Protein AF-A0AAT9GQB3-F1 (afdb_monomer_lite)

Structure (mmCIF, N/CA/C/O backbone):
data_AF-A0AAT9GQB3-F1
#
_entry.id   AF-A0AAT9GQB3-F1
#
loop_
_atom_site.group_PDB
_atom_site.id
_atom_site.type_symbol
_atom_site.label_atom_id
_atom_site.label_alt_id
_atom_site.label_comp_id
_atom_site.label_asym_id
_atom_site.label_entity_id
_atom_site.label_seq_id
_atom_site.pdbx_PDB_ins_code
_atom_site.Cartn_x
_atom_site.Cartn_y
_atom_site.Cartn_z
_atom_site.occupancy
_atom_site.B_iso_or_equiv
_atom_site.auth_seq_id
_atom_site.auth_comp_id
_atom_site.auth_asym_id
_atom_site.auth_atom_id
_atom_site.pdbx_PDB_model_num
ATOM 1 N N . MET A 1 1 ? 6.314 -3.177 -17.659 1.00 50.62 1 MET A N 1
ATOM 2 C CA . MET A 1 1 ? 7.569 -2.416 -17.853 1.00 50.62 1 MET A CA 1
ATOM 3 C C . MET A 1 1 ? 8.284 -2.391 -16.514 1.00 50.62 1 MET A C 1
ATOM 5 O O . MET A 1 1 ? 7.620 -2.143 -15.519 1.00 50.62 1 MET A O 1
ATOM 9 N N . VAL A 1 2 ? 9.569 -2.730 -16.458 1.00 66.19 2 VAL A N 1
ATOM 10 C CA . VAL A 1 2 ? 10.352 -2.623 -15.218 1.00 66.19 2 VAL A CA 1
ATOM 11 C C . VAL A 1 2 ? 10.816 -1.183 -15.113 1.00 66.19 2 VAL A C 1
ATOM 13 O O . VAL A 1 2 ? 11.550 -0.737 -15.993 1.00 66.19 2 VAL A O 1
ATOM 16 N N . TRP A 1 3 ? 10.376 -0.436 -14.106 1.00 74.44 3 TRP A N 1
ATOM 17 C CA . TRP A 1 3 ? 10.990 0.862 -13.854 1.00 74.44 3 TRP A CA 1
ATOM 18 C C . TRP A 1 3 ? 12.355 0.611 -13.218 1.00 74.44 3 TRP A C 1
ATOM 20 O O . TRP A 1 3 ? 12.424 0.239 -12.053 1.00 74.44 3 TRP A O 1
ATOM 30 N N . ASP A 1 4 ? 13.422 0.747 -14.005 1.00 85.25 4 ASP A N 1
ATOM 31 C CA . ASP A 1 4 ? 14.800 0.643 -13.534 1.00 85.25 4 ASP A CA 1
ATOM 32 C C . ASP A 1 4 ? 15.643 1.776 -14.141 1.00 85.25 4 ASP A C 1
ATOM 34 O O . ASP A 1 4 ? 16.021 1.726 -15.323 1.00 85.25 4 ASP A O 1
ATOM 38 N N . PRO A 1 5 ? 15.934 2.832 -13.362 1.00 85.25 5 PRO A N 1
ATOM 39 C CA . PRO A 1 5 ? 16.729 3.954 -13.834 1.00 85.25 5 PRO A CA 1
ATOM 40 C C . PRO A 1 5 ? 18.151 3.560 -14.234 1.00 85.25 5 PRO A C 1
ATOM 42 O O . PRO A 1 5 ? 18.720 4.241 -15.087 1.00 85.25 5 PRO A O 1
ATOM 45 N N . SER A 1 6 ? 18.697 2.470 -13.679 1.00 86.25 6 SER A N 1
ATOM 46 C CA . SER A 1 6 ? 20.050 1.988 -13.988 1.00 86.25 6 SER A CA 1
ATOM 47 C C . SER A 1 6 ? 20.176 1.465 -15.421 1.00 86.25 6 SER A C 1
ATOM 49 O O . SER A 1 6 ? 21.194 1.675 -16.078 1.00 86.25 6 SER A O 1
ATOM 51 N N . GLN A 1 7 ? 19.099 0.873 -15.941 1.00 86.56 7 GLN A N 1
ATOM 52 C CA . GLN A 1 7 ? 19.017 0.298 -17.288 1.00 86.56 7 GLN A CA 1
ATOM 53 C C . GLN A 1 7 ? 18.447 1.279 -18.322 1.00 86.56 7 GLN A C 1
ATOM 55 O O . GLN A 1 7 ? 18.469 1.015 -19.524 1.00 86.56 7 GLN A O 1
ATOM 60 N N . THR A 1 8 ? 17.913 2.419 -17.880 1.00 88.19 8 THR A N 1
ATOM 61 C CA . THR A 1 8 ? 17.245 3.378 -18.765 1.00 88.19 8 THR A CA 1
ATOM 62 C C . THR A 1 8 ? 18.271 4.338 -19.389 1.00 88.19 8 THR A C 1
ATOM 64 O O . THR A 1 8 ? 18.929 5.090 -18.660 1.00 88.19 8 THR A O 1
ATOM 67 N N . PRO A 1 9 ? 18.405 4.390 -20.733 1.00 87.19 9 PRO A N 1
ATOM 68 C CA . PRO A 1 9 ? 19.452 5.176 -21.391 1.00 87.19 9 PRO A CA 1
ATOM 69 C C . PRO A 1 9 ? 19.434 6.662 -21.019 1.00 87.19 9 PRO A C 1
ATOM 71 O O . PRO A 1 9 ? 20.488 7.243 -20.761 1.00 87.19 9 PRO A O 1
ATOM 74 N N . ASN A 1 10 ? 18.238 7.241 -20.895 1.00 91.50 10 ASN A N 1
ATOM 75 C CA . ASN A 1 10 ? 18.032 8.671 -20.652 1.00 91.50 10 ASN A CA 1
ATOM 76 C C . ASN A 1 10 ? 18.010 9.061 -19.163 1.00 91.50 10 ASN A C 1
ATOM 78 O O . ASN A 1 10 ? 17.731 10.216 -18.844 1.00 91.50 10 ASN A O 1
ATOM 82 N N . SER A 1 11 ? 18.282 8.130 -18.243 1.00 90.56 11 SER A N 1
ATOM 83 C CA . SER A 1 11 ? 18.303 8.453 -16.815 1.00 90.56 11 SER A CA 1
ATOM 84 C C . SER A 1 11 ? 19.502 9.332 -16.441 1.00 90.56 11 SER A C 1
ATOM 86 O O . SER A 1 11 ? 20.605 9.112 -16.959 1.00 90.56 11 SER A O 1
ATOM 88 N N . PRO A 1 12 ? 19.325 10.281 -15.501 1.00 93.75 12 PRO A N 1
ATOM 89 C CA . PRO A 1 12 ? 20.420 11.036 -14.903 1.00 93.75 12 PRO A CA 1
ATOM 90 C C . PRO A 1 12 ? 21.518 10.129 -14.336 1.00 93.75 12 PRO A C 1
ATOM 92 O O . PRO A 1 12 ? 21.232 9.052 -13.812 1.00 93.75 12 PRO A O 1
ATOM 95 N N . VAL A 1 13 ? 22.768 10.598 -14.379 1.00 92.56 13 VAL A N 1
ATOM 96 C CA . VAL A 1 13 ? 23.942 9.838 -13.903 1.00 92.56 13 VAL A CA 1
ATOM 97 C C . VAL A 1 13 ? 23.774 9.398 -12.447 1.00 92.56 13 VAL A C 1
ATOM 99 O O . VAL A 1 13 ? 23.922 8.219 -12.150 1.00 92.56 13 VAL A O 1
ATOM 102 N N . TRP A 1 14 ? 23.335 10.304 -11.571 1.00 92.62 14 TRP A N 1
ATOM 103 C CA . TRP A 1 14 ? 23.121 9.998 -10.155 1.00 92.62 14 TRP A CA 1
ATOM 104 C C . TRP A 1 14 ? 22.091 8.879 -9.925 1.00 92.62 14 TRP A C 1
ATOM 106 O O . TRP A 1 14 ? 22.218 8.105 -8.983 1.00 92.62 14 TRP A O 1
ATOM 116 N N . MET A 1 15 ? 21.072 8.757 -10.787 1.00 90.31 15 MET A N 1
ATOM 117 C CA . MET A 1 15 ? 20.095 7.671 -10.674 1.00 90.31 15 MET A CA 1
ATOM 118 C C . MET A 1 15 ? 20.725 6.334 -11.06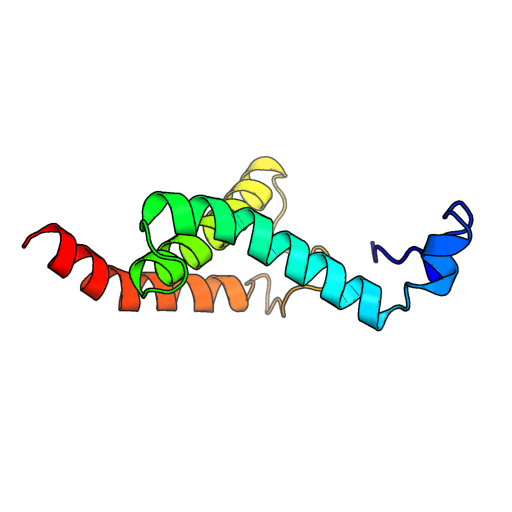1 1.00 90.31 15 MET A C 1
ATOM 120 O O . MET A 1 15 ? 20.461 5.327 -10.416 1.00 90.31 15 MET A O 1
ATOM 124 N N . LYS A 1 16 ? 21.583 6.314 -12.083 1.00 89.44 16 LYS A N 1
ATOM 125 C CA . LYS A 1 16 ? 22.278 5.091 -12.511 1.00 89.44 16 LYS A CA 1
ATOM 126 C C . LYS A 1 16 ? 23.292 4.592 -11.480 1.00 89.44 16 LYS A C 1
ATOM 128 O O . LYS A 1 16 ? 23.565 3.402 -11.445 1.00 89.44 16 LYS A O 1
ATOM 133 N N . GLU A 1 17 ? 23.833 5.488 -10.657 1.00 91.12 17 GLU A N 1
ATOM 134 C CA . GLU A 1 17 ? 24.774 5.147 -9.583 1.00 91.12 17 GLU A CA 1
ATOM 135 C C . GLU A 1 17 ? 24.080 4.608 -8.323 1.00 91.12 17 GLU A C 1
ATOM 137 O O . GLU A 1 17 ? 24.633 3.755 -7.635 1.00 91.12 17 GLU A O 1
ATOM 142 N N . ILE A 1 18 ? 22.878 5.105 -8.010 1.00 89.00 18 ILE A N 1
ATOM 143 C CA . ILE A 1 18 ? 22.135 4.732 -6.795 1.00 89.00 18 ILE A CA 1
ATOM 144 C C . ILE A 1 18 ? 21.246 3.506 -7.019 1.00 89.00 18 ILE A C 1
ATOM 146 O O . ILE A 1 18 ? 21.090 2.679 -6.119 1.00 89.00 18 ILE A O 1
ATOM 150 N N . PHE A 1 19 ? 20.615 3.405 -8.189 1.00 89.19 19 PHE A N 1
ATOM 151 C CA . PHE A 1 19 ? 19.657 2.346 -8.466 1.00 89.19 19 PHE A CA 1
ATOM 152 C C . PHE A 1 19 ? 20.348 1.098 -9.021 1.00 89.19 19 PHE A C 1
ATOM 154 O O . PHE A 1 19 ? 21.224 1.165 -9.876 1.00 89.19 19 PHE A O 1
ATOM 161 N N . THR A 1 20 ? 19.884 -0.053 -8.551 1.00 87.50 20 THR A N 1
ATOM 162 C CA . 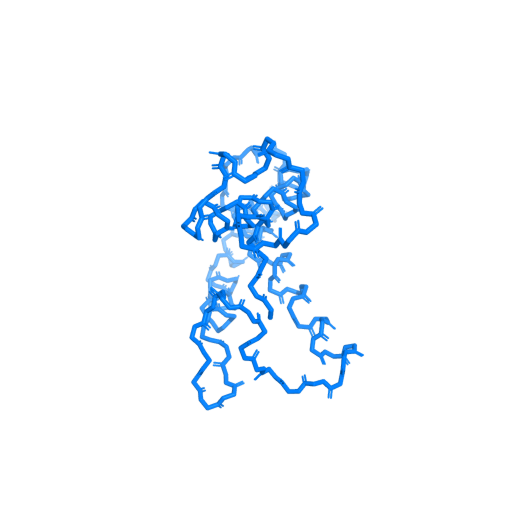THR A 1 20 ? 20.098 -1.380 -9.135 1.00 87.50 20 THR A CA 1
ATOM 163 C C . THR A 1 20 ? 18.722 -1.990 -9.422 1.00 87.50 20 THR A C 1
ATOM 165 O O . THR A 1 20 ? 17.729 -1.475 -8.897 1.00 87.50 20 THR A O 1
ATOM 168 N N . PRO A 1 21 ? 18.611 -3.094 -10.180 1.00 83.31 21 PRO A N 1
ATOM 169 C CA . PRO A 1 21 ? 17.329 -3.773 -10.377 1.00 83.31 21 PRO A CA 1
ATOM 170 C C . PRO A 1 21 ? 16.595 -4.087 -9.061 1.00 83.31 21 PRO A C 1
ATOM 172 O O . PRO A 1 21 ? 15.379 -3.917 -8.956 1.00 83.31 21 PRO A O 1
ATOM 175 N N . GLU A 1 22 ? 17.332 -4.483 -8.022 1.00 83.88 22 GLU A N 1
ATOM 176 C CA . GLU A 1 22 ? 16.795 -4.757 -6.689 1.00 83.88 22 GLU A CA 1
ATOM 177 C C . GLU A 1 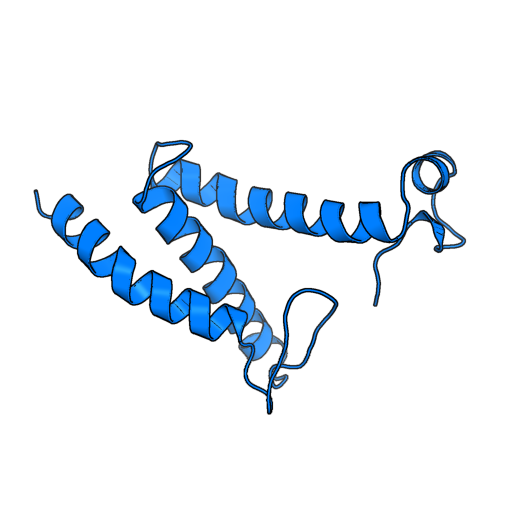22 ? 16.332 -3.474 -5.997 1.00 83.88 22 GLU A C 1
ATOM 179 O O . GLU A 1 22 ? 15.215 -3.421 -5.481 1.00 83.88 22 GLU A O 1
ATOM 184 N N . VAL A 1 23 ? 17.156 -2.421 -5.995 1.00 85.50 23 VAL A N 1
ATOM 185 C CA . VAL A 1 23 ? 16.787 -1.133 -5.383 1.00 85.50 23 VAL A CA 1
ATOM 186 C C . VAL A 1 23 ? 15.556 -0.554 -6.070 1.00 85.50 23 VAL A C 1
ATOM 188 O O . VAL A 1 23 ? 14.632 -0.119 -5.391 1.00 85.50 23 VAL A O 1
ATOM 191 N N . SER A 1 24 ? 15.501 -0.614 -7.398 1.00 84.88 24 SER A N 1
ATOM 192 C CA . SER A 1 24 ? 14.359 -0.198 -8.212 1.00 84.88 24 SER A CA 1
ATOM 193 C C . SER A 1 24 ? 13.079 -0.946 -7.829 1.00 84.88 24 SER A C 1
ATOM 195 O O . SER A 1 24 ? 12.038 -0.318 -7.615 1.00 84.88 24 SER A O 1
ATOM 197 N N . LEU A 1 25 ? 13.164 -2.269 -7.639 1.00 78.25 25 LEU A N 1
ATOM 198 C CA . LEU A 1 25 ? 12.048 -3.100 -7.175 1.00 78.25 25 LEU A CA 1
ATOM 199 C C . LEU A 1 25 ? 11.536 -2.662 -5.790 1.00 78.25 25 LEU A C 1
ATOM 201 O O . LEU A 1 25 ? 10.326 -2.539 -5.591 1.00 78.25 25 LEU A O 1
ATOM 205 N N . TYR A 1 26 ? 12.424 -2.428 -4.821 1.00 82.06 26 TYR A N 1
ATOM 206 C CA . TYR A 1 26 ? 12.018 -2.038 -3.463 1.00 82.06 26 TYR A CA 1
ATOM 207 C C . TYR A 1 26 ? 11.603 -0.572 -3.347 1.00 82.06 26 TYR A C 1
ATOM 209 O O . TYR A 1 26 ? 10.729 -0.248 -2.543 1.00 82.06 26 TYR A O 1
ATOM 217 N N . PHE A 1 27 ? 12.180 0.311 -4.155 1.00 84.94 27 PHE A N 1
ATOM 218 C CA . PHE A 1 27 ? 11.866 1.734 -4.143 1.00 84.94 27 PHE A CA 1
ATOM 219 C C . PHE A 1 27 ? 10.390 1.975 -4.453 1.00 84.94 27 PHE A C 1
ATOM 221 O O . PHE A 1 27 ? 9.713 2.685 -3.709 1.00 84.94 27 PHE A O 1
ATOM 228 N N . TYR A 1 28 ? 9.857 1.305 -5.479 1.00 76.69 28 TYR A N 1
ATOM 229 C CA . TYR A 1 28 ? 8.431 1.394 -5.789 1.00 76.69 28 TYR A CA 1
ATOM 230 C C . TYR A 1 28 ? 7.565 0.877 -4.631 1.00 76.69 28 TYR A C 1
ATOM 232 O O . TYR A 1 28 ? 6.571 1.508 -4.287 1.00 76.69 28 TYR A O 1
ATOM 240 N N . ARG A 1 29 ? 7.957 -0.221 -3.963 1.00 80.25 29 ARG A N 1
ATOM 241 C CA . ARG A 1 29 ? 7.218 -0.764 -2.802 1.00 80.25 29 ARG A CA 1
ATOM 242 C C . ARG A 1 29 ? 7.121 0.249 -1.667 1.00 80.25 29 ARG A C 1
ATOM 244 O O . ARG A 1 29 ? 6.062 0.397 -1.068 1.00 80.25 29 ARG A O 1
ATOM 251 N N . ILE A 1 30 ? 8.213 0.957 -1.388 1.00 87.31 30 ILE A N 1
ATOM 252 C CA . ILE A 1 30 ? 8.236 2.011 -0.370 1.00 87.31 30 ILE A CA 1
ATOM 253 C C . ILE A 1 30 ? 7.294 3.146 -0.770 1.00 87.31 30 ILE A C 1
ATOM 255 O O . ILE A 1 30 ? 6.486 3.568 0.052 1.00 87.31 30 ILE A O 1
ATOM 259 N N . LEU A 1 31 ? 7.349 3.608 -2.023 1.00 87.38 31 LEU A N 1
ATOM 260 C CA . LEU A 1 31 ? 6.440 4.650 -2.508 1.00 87.38 31 LEU A CA 1
ATOM 261 C C . LEU A 1 31 ? 4.974 4.238 -2.370 1.00 87.38 31 LEU A C 1
ATOM 263 O O . LEU A 1 31 ? 4.167 5.032 -1.897 1.00 87.38 31 LEU A O 1
ATOM 267 N N . TYR A 1 32 ? 4.648 2.994 -2.713 1.00 84.19 32 TYR A N 1
ATOM 268 C CA . TYR A 1 32 ? 3.296 2.457 -2.606 1.00 84.19 32 TYR A CA 1
ATOM 269 C C . TYR A 1 32 ? 2.824 2.413 -1.145 1.00 84.19 32 TYR A C 1
ATOM 271 O O . TYR A 1 32 ? 1.762 2.932 -0.804 1.00 84.19 32 TYR A O 1
ATOM 279 N N . VAL A 1 33 ? 3.664 1.906 -0.236 1.00 88.50 33 VAL A N 1
ATOM 280 C CA . VAL A 1 33 ? 3.376 1.911 1.208 1.00 88.50 33 VAL A CA 1
ATOM 281 C C . VAL A 1 33 ? 3.197 3.330 1.742 1.00 88.50 33 VAL A C 1
ATOM 283 O O . VAL A 1 33 ? 2.335 3.543 2.587 1.00 88.50 33 VAL A O 1
ATOM 286 N N . LEU A 1 34 ? 3.963 4.313 1.267 1.00 92.06 34 LEU A N 1
ATOM 287 C CA . LEU A 1 34 ? 3.796 5.711 1.674 1.00 92.06 34 LEU A CA 1
ATOM 288 C C . LEU A 1 34 ? 2.501 6.318 1.123 1.00 92.06 34 LEU A C 1
ATOM 290 O O . LEU A 1 34 ? 1.795 7.004 1.865 1.00 92.06 34 LEU A O 1
ATOM 294 N N . LEU A 1 35 ? 2.172 6.034 -0.141 1.00 92.56 35 LEU A N 1
ATOM 295 C CA . LEU A 1 35 ? 0.982 6.538 -0.826 1.00 92.56 35 LEU A CA 1
ATOM 296 C C . LEU A 1 35 ? -0.304 6.120 -0.108 1.00 92.56 35 LEU A C 1
ATOM 298 O O . LEU A 1 35 ? -1.168 6.962 0.123 1.00 92.56 35 LEU A O 1
ATOM 302 N N . PHE A 1 36 ? -0.408 4.854 0.304 1.00 93.69 36 PHE A N 1
ATOM 303 C CA . PHE A 1 36 ? -1.567 4.356 1.058 1.00 93.69 36 PHE A CA 1
ATOM 304 C C . PHE A 1 36 ? -1.413 4.523 2.570 1.00 93.69 36 PHE A C 1
ATOM 306 O O . PHE A 1 36 ? -2.395 4.718 3.289 1.00 93.69 36 PHE A O 1
ATOM 313 N N . GLY A 1 37 ? -0.184 4.495 3.077 1.00 95.19 37 GLY A N 1
ATOM 314 C CA . GLY A 1 37 ? 0.119 4.621 4.497 1.00 95.19 37 GLY A CA 1
ATOM 315 C C . GLY A 1 37 ? -0.181 6.007 5.048 1.00 95.19 37 GLY A C 1
ATOM 316 O O . GLY A 1 37 ? -0.722 6.109 6.148 1.00 95.19 37 GLY A O 1
ATOM 317 N N . PHE A 1 38 ? 0.094 7.074 4.294 1.00 95.31 38 PHE A N 1
ATOM 318 C CA . PHE A 1 38 ? -0.173 8.436 4.758 1.00 95.31 38 PHE A CA 1
ATOM 319 C C . PHE A 1 38 ? -1.678 8.712 4.969 1.00 95.31 38 PHE A C 1
ATOM 321 O O . PHE A 1 38 ? -2.048 9.086 6.085 1.00 95.31 38 PHE A O 1
ATOM 328 N N . PRO A 1 39 ? -2.582 8.444 4.005 1.00 95.25 39 PRO A N 1
ATOM 329 C CA . PRO A 1 39 ? -4.026 8.526 4.238 1.00 95.25 39 PRO A CA 1
ATOM 330 C C . PRO A 1 39 ? -4.510 7.606 5.365 1.00 95.25 39 PRO A C 1
ATOM 332 O O . PRO A 1 39 ? -5.364 7.995 6.159 1.00 95.25 39 PRO A O 1
ATOM 335 N N . SER A 1 40 ? -3.936 6.408 5.486 1.00 96.25 40 SER A N 1
ATOM 336 C CA . SER A 1 40 ? -4.292 5.454 6.545 1.00 96.25 40 SER A CA 1
ATOM 337 C C . SER A 1 40 ? -3.924 5.958 7.937 1.00 96.25 40 SER A C 1
ATOM 339 O O . SER A 1 40 ? -4.685 5.794 8.897 1.00 96.25 40 SER A O 1
ATOM 341 N N . TYR A 1 41 ? -2.767 6.607 8.058 1.00 95.62 41 TYR A N 1
ATOM 342 C CA . TYR A 1 41 ? -2.356 7.321 9.259 1.00 95.62 41 TYR A CA 1
ATOM 343 C C . TYR A 1 41 ? -3.348 8.441 9.590 1.00 95.62 41 TYR A C 1
ATOM 345 O O . TYR A 1 41 ? -3.826 8.501 10.722 1.00 95.62 41 TYR A O 1
ATOM 353 N N . LEU A 1 42 ? -3.720 9.269 8.608 1.00 95.62 42 LEU A N 1
ATOM 354 C CA . LEU A 1 42 ? -4.686 10.354 8.808 1.00 95.62 42 LEU A CA 1
ATOM 355 C C . LEU A 1 42 ? -6.059 9.833 9.259 1.00 95.62 42 LEU A C 1
ATOM 357 O O . LEU A 1 42 ? -6.655 10.394 10.174 1.00 95.62 42 LEU A O 1
ATOM 361 N N . ALA A 1 43 ? -6.537 8.736 8.668 1.00 92.38 43 ALA A N 1
ATOM 362 C CA . ALA A 1 43 ? -7.832 8.139 8.995 1.00 92.38 43 ALA A CA 1
ATOM 363 C C . ALA A 1 43 ? -7.862 7.467 10.379 1.00 92.38 43 ALA A C 1
ATOM 365 O O . ALA A 1 43 ? -8.889 7.466 11.057 1.00 92.38 43 ALA A O 1
ATOM 366 N N . SER A 1 44 ? -6.745 6.876 10.808 1.00 92.81 44 SER A N 1
ATOM 367 C CA . SER A 1 44 ? -6.644 6.170 12.095 1.00 92.81 44 SER A CA 1
ATOM 368 C C . SER A 1 44 ? -6.154 7.046 13.253 1.00 92.81 44 SER A C 1
ATOM 370 O O . SER A 1 44 ? -6.307 6.664 14.416 1.00 92.81 44 SER A O 1
ATOM 372 N N . GLY A 1 45 ? -5.521 8.184 12.956 1.00 92.56 45 GLY A N 1
ATOM 373 C CA . GLY A 1 45 ? -4.857 9.055 13.929 1.00 92.56 45 GLY A CA 1
ATOM 374 C C . GLY A 1 45 ? -3.632 8.426 14.602 1.00 92.56 45 GLY A C 1
ATOM 375 O O . GLY A 1 45 ? -3.152 8.942 15.611 1.00 92.56 45 GLY A O 1
ATOM 376 N N . LYS A 1 46 ? -3.141 7.282 14.104 1.00 92.19 46 LYS A N 1
ATOM 377 C CA . LYS A 1 46 ? -2.021 6.530 14.689 1.00 92.19 46 LYS A CA 1
ATOM 378 C C . LYS A 1 46 ? -1.085 6.040 13.600 1.00 92.19 46 LYS A C 1
ATOM 380 O O . LYS A 1 46 ? -1.538 5.541 12.576 1.00 92.19 46 LYS A O 1
ATOM 385 N N . LEU A 1 47 ? 0.221 6.141 13.847 1.00 89.81 47 LEU A N 1
ATOM 386 C CA . LEU A 1 47 ? 1.240 5.682 12.900 1.00 89.81 47 LEU A CA 1
ATOM 387 C C . LEU A 1 47 ? 1.161 4.164 12.673 1.00 89.81 47 LEU A C 1
ATOM 389 O O . LEU A 1 47 ? 1.294 3.694 11.551 1.00 89.81 47 LEU A O 1
ATOM 393 N N . LEU A 1 48 ? 0.920 3.402 13.744 1.00 92.12 48 LEU A N 1
ATOM 394 C CA . LEU A 1 48 ? 0.776 1.953 13.691 1.00 92.12 48 LEU A CA 1
ATOM 395 C C . LEU A 1 48 ? -0.366 1.509 14.605 1.00 92.12 48 LEU A C 1
ATOM 397 O O . LEU A 1 48 ? -0.316 1.654 15.827 1.00 92.12 48 LEU A O 1
ATOM 401 N N . SER A 1 49 ? -1.419 0.969 14.006 1.00 92.62 49 SER A N 1
ATOM 402 C CA . SER A 1 49 ? -2.537 0.351 14.711 1.00 92.62 49 SER A CA 1
ATOM 403 C C . SER A 1 49 ? -3.259 -0.628 13.789 1.00 92.62 49 SER A C 1
ATOM 405 O O . SER A 1 49 ? -3.060 -0.594 12.576 1.00 92.62 49 SER A O 1
ATOM 407 N N . LEU A 1 50 ? -4.126 -1.480 14.343 1.00 92.38 50 LEU A N 1
ATOM 408 C CA . LEU A 1 50 ? -4.976 -2.347 13.519 1.00 92.38 50 LEU A CA 1
ATOM 409 C C . LEU A 1 50 ? -5.865 -1.541 12.564 1.00 92.38 50 LEU A C 1
ATOM 411 O O . LEU A 1 50 ? -6.098 -1.993 11.451 1.00 92.38 50 LEU A O 1
ATOM 415 N N . ASP A 1 51 ? -6.310 -0.352 12.978 1.00 91.69 51 ASP A N 1
ATOM 416 C CA . ASP A 1 51 ? -7.129 0.534 12.149 1.00 91.69 51 ASP A CA 1
ATOM 417 C C . ASP A 1 51 ? -6.288 1.087 10.984 1.00 91.69 51 ASP A C 1
ATOM 419 O O . ASP A 1 51 ? -6.722 1.062 9.838 1.00 91.69 51 ASP A O 1
ATOM 423 N N . THR A 1 52 ? -5.044 1.497 11.257 1.00 93.81 52 THR A N 1
ATOM 424 C CA . THR A 1 52 ? -4.084 1.966 10.240 1.00 93.81 52 THR A CA 1
ATOM 425 C C . THR A 1 52 ? -3.769 0.874 9.222 1.00 93.81 52 THR A C 1
ATOM 427 O O . THR A 1 52 ? -3.806 1.120 8.023 1.00 93.81 52 THR A O 1
ATOM 430 N N . ILE A 1 53 ? -3.488 -0.345 9.695 1.00 93.88 53 ILE A N 1
ATOM 431 C CA . ILE A 1 53 ? -3.208 -1.500 8.831 1.00 93.88 53 ILE A CA 1
ATOM 432 C C . ILE A 1 53 ? -4.443 -1.835 7.989 1.00 93.88 53 ILE A C 1
ATOM 434 O O . ILE A 1 53 ? -4.317 -2.112 6.802 1.00 93.88 53 ILE A O 1
ATOM 438 N N . TRP A 1 54 ? -5.638 -1.775 8.583 1.00 94.94 54 TRP A N 1
ATOM 439 C CA . TRP A 1 54 ? -6.883 -2.028 7.866 1.00 94.94 54 TRP A CA 1
ATOM 440 C C . TRP A 1 54 ? -7.122 -1.006 6.753 1.00 94.94 54 TRP A C 1
ATOM 442 O O . TRP A 1 54 ? -7.406 -1.407 5.630 1.00 94.94 54 TRP A O 1
ATOM 452 N N . TYR A 1 55 ? -6.965 0.292 7.036 1.00 94.38 55 TYR A N 1
ATOM 453 C CA . TYR A 1 55 ? -7.105 1.339 6.020 1.00 94.38 55 TYR A CA 1
ATOM 454 C C . TYR A 1 55 ? -6.049 1.236 4.920 1.00 94.38 55 TYR A C 1
ATOM 456 O O . TYR A 1 55 ? -6.373 1.505 3.767 1.00 94.38 55 TYR A O 1
ATOM 464 N N . LEU A 1 56 ? -4.832 0.795 5.254 1.00 94.12 56 LEU A N 1
ATOM 465 C CA . LEU A 1 56 ? -3.761 0.618 4.276 1.00 94.12 56 LEU A CA 1
ATOM 466 C C . LEU A 1 56 ? -4.122 -0.482 3.284 1.00 94.12 56 LEU A C 1
ATOM 468 O O . LEU A 1 56 ? -4.108 -0.227 2.085 1.00 94.12 56 LEU A O 1
ATOM 472 N N . ILE A 1 57 ? -4.511 -1.658 3.788 1.00 93.19 57 ILE A N 1
ATOM 473 C CA . ILE A 1 57 ? -4.948 -2.784 2.949 1.00 93.19 57 ILE A CA 1
ATOM 474 C C . ILE A 1 57 ? -6.194 -2.390 2.148 1.00 93.19 57 ILE A C 1
ATOM 476 O O . I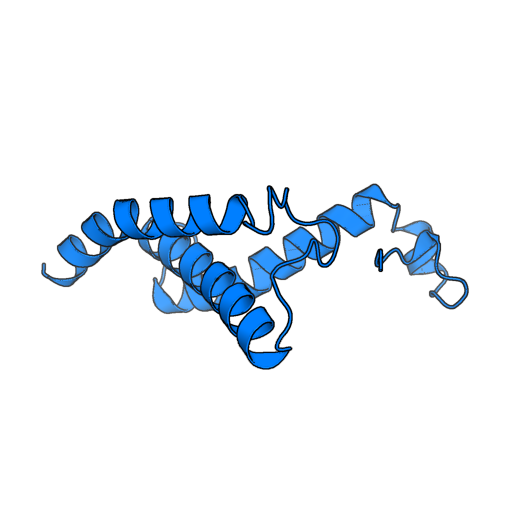LE A 1 57 ? -6.307 -2.710 0.973 1.00 93.19 57 ILE A O 1
ATOM 480 N N . TYR A 1 58 ? -7.133 -1.671 2.771 1.00 93.19 58 TYR A N 1
ATOM 481 C CA . TYR A 1 58 ? -8.355 -1.232 2.101 1.00 93.19 58 TYR A CA 1
ATOM 482 C C . TYR A 1 58 ? -8.035 -0.300 0.933 1.00 93.19 58 TYR A C 1
ATOM 484 O O . TYR A 1 58 ? -8.543 -0.502 -0.163 1.00 93.19 58 TYR A O 1
ATOM 492 N N . GLY A 1 59 ? -7.191 0.706 1.165 1.00 91.94 59 GLY A N 1
ATOM 493 C CA . GLY A 1 59 ? -6.802 1.674 0.149 1.00 91.94 59 GLY A CA 1
ATOM 494 C C . GLY A 1 59 ? -6.085 1.020 -1.027 1.00 91.94 59 GLY A C 1
ATOM 495 O O . GLY A 1 59 ? -6.475 1.280 -2.161 1.00 91.94 59 GLY A O 1
ATOM 496 N N . SER A 1 60 ? -5.100 0.156 -0.757 1.00 89.06 60 SER A N 1
ATOM 497 C CA . SER A 1 60 ? -4.349 -0.522 -1.818 1.00 89.06 60 SER A CA 1
ATOM 498 C C . SER A 1 60 ? -5.239 -1.466 -2.630 1.00 89.06 60 SER A C 1
ATOM 500 O O . SER A 1 60 ? -5.305 -1.334 -3.840 1.00 89.06 60 SER A O 1
ATOM 502 N N . THR A 1 61 ? -6.036 -2.323 -1.981 1.00 87.38 61 THR A N 1
ATOM 503 C CA . THR A 1 61 ? -6.925 -3.260 -2.696 1.00 87.38 61 THR A CA 1
ATOM 504 C C . THR A 1 61 ? -8.034 -2.547 -3.480 1.00 87.38 61 THR A C 1
ATOM 506 O O . THR A 1 61 ? -8.452 -3.009 -4.538 1.00 87.38 61 THR A O 1
ATOM 509 N N . MET A 1 62 ? -8.563 -1.423 -2.978 1.00 87.25 62 MET A N 1
ATOM 510 C CA . MET A 1 62 ? -9.560 -0.650 -3.732 1.00 87.25 62 MET A CA 1
ATOM 511 C C . MET A 1 62 ? -8.958 0.021 -4.962 1.00 87.25 62 MET A C 1
ATOM 513 O O . MET A 1 62 ? -9.646 0.149 -5.971 1.00 87.25 62 MET A O 1
ATOM 517 N N . GLU A 1 63 ? -7.710 0.469 -4.873 1.00 87.06 63 GLU A N 1
ATOM 518 C CA . GLU A 1 63 ? -7.005 1.066 -5.998 1.00 87.06 63 GLU A CA 1
ATOM 519 C C . GLU A 1 63 ? -6.822 0.046 -7.130 1.00 87.06 63 GLU A C 1
ATOM 521 O O . GLU A 1 63 ? -7.262 0.332 -8.245 1.00 87.06 63 GLU A O 1
ATOM 526 N N . ASP A 1 64 ? -6.353 -1.167 -6.820 1.00 80.56 64 ASP A N 1
ATOM 527 C CA . ASP A 1 64 ? -6.173 -2.245 -7.801 1.00 80.56 64 ASP A CA 1
ATOM 528 C C . ASP A 1 64 ? -7.501 -2.597 -8.502 1.00 80.56 64 ASP A C 1
ATOM 530 O O . ASP A 1 64 ? -7.593 -2.636 -9.734 1.00 80.56 64 ASP A O 1
ATOM 534 N N . ILE A 1 65 ? -8.584 -2.747 -7.727 1.00 79.31 65 ILE A N 1
ATOM 535 C CA . ILE A 1 65 ? -9.931 -2.999 -8.267 1.00 79.31 65 ILE A CA 1
ATOM 536 C C . ILE A 1 65 ? -10.383 -1.864 -9.192 1.00 79.31 65 ILE A C 1
ATOM 538 O O . ILE A 1 65 ? -10.950 -2.120 -10.259 1.00 79.31 65 ILE A O 1
ATOM 542 N N . VAL A 1 66 ? -10.163 -0.607 -8.795 1.00 84.00 66 VAL A N 1
ATOM 543 C CA . VAL A 1 66 ? -10.524 0.559 -9.611 1.00 84.00 66 VAL A CA 1
ATOM 544 C C . VAL A 1 66 ? -9.716 0.576 -10.904 1.00 84.00 66 VAL A C 1
ATOM 546 O O . VAL A 1 66 ? -10.301 0.828 -11.958 1.00 84.00 66 VAL A O 1
ATOM 549 N N . TYR A 1 67 ? -8.421 0.262 -10.862 1.00 78.44 67 TYR A N 1
ATOM 550 C CA . TYR A 1 67 ? -7.594 0.193 -12.063 1.00 78.44 67 TYR A CA 1
ATOM 551 C C . TYR A 1 67 ? -8.104 -0.841 -13.060 1.00 78.44 67 TYR A C 1
ATOM 553 O O . TYR A 1 67 ? -8.268 -0.502 -14.231 1.00 78.44 67 TYR A O 1
ATOM 561 N N . TRP A 1 68 ? -8.441 -2.059 -12.629 1.00 74.56 68 TRP A N 1
ATOM 562 C CA . TRP A 1 68 ? -8.969 -3.072 -13.555 1.00 74.56 68 TRP A CA 1
ATOM 563 C C . TRP A 1 68 ? -10.312 -2.672 -14.164 1.00 74.56 68 TRP A C 1
ATOM 565 O O . TRP A 1 68 ? -10.558 -2.916 -15.346 1.00 74.56 68 TRP A O 1
ATOM 575 N N . ILE A 1 69 ? -11.184 -2.035 -13.374 1.00 80.00 69 ILE A N 1
ATOM 576 C CA . ILE A 1 69 ? -12.479 -1.552 -13.866 1.00 80.00 69 ILE A CA 1
ATOM 577 C C . ILE A 1 69 ? -12.280 -0.446 -14.906 1.00 80.00 69 ILE A C 1
ATOM 579 O O . ILE A 1 69 ? -12.913 -0.483 -15.961 1.00 80.00 69 ILE A O 1
ATOM 583 N N . LEU A 1 70 ? -11.423 0.537 -14.617 1.00 81.50 70 LEU A N 1
ATOM 584 C CA . LEU A 1 70 ? -11.204 1.691 -15.492 1.00 81.50 70 LEU A CA 1
ATOM 585 C C . LEU A 1 70 ? -10.461 1.323 -16.775 1.00 81.50 70 LEU A C 1
ATOM 587 O O . LEU A 1 70 ? -10.779 1.862 -17.832 1.00 81.50 70 LEU A O 1
ATOM 591 N N . ASP A 1 71 ? -9.502 0.406 -16.692 1.00 79.50 71 ASP A N 1
ATOM 592 C CA . ASP A 1 71 ? -8.716 -0.029 -17.845 1.00 79.50 71 ASP A CA 1
ATOM 593 C C . ASP A 1 71 ? -9.464 -1.064 -18.707 1.00 79.50 71 ASP A C 1
ATOM 595 O O . ASP A 1 71 ? -8.992 -1.430 -19.779 1.00 79.50 71 ASP A O 1
ATOM 599 N N . LEU A 1 72 ? -10.639 -1.549 -18.263 1.00 78.69 72 LEU A N 1
ATOM 600 C CA . LEU A 1 72 ? -11.399 -2.647 -18.889 1.00 78.69 72 LEU A CA 1
ATOM 601 C C . LEU A 1 72 ? -10.533 -3.887 -19.173 1.00 78.69 72 LEU A C 1
ATOM 603 O O . LEU A 1 72 ? -10.831 -4.687 -20.064 1.00 78.69 72 LEU A O 1
ATOM 607 N N . HIS A 1 73 ? -9.459 -4.045 -18.404 1.00 72.19 73 HIS A N 1
ATOM 608 C CA . HIS A 1 73 ? -8.518 -5.136 -18.533 1.00 72.19 73 HIS A CA 1
ATOM 609 C C . HIS A 1 73 ? -8.727 -6.120 -17.399 1.00 72.19 73 HIS A C 1
ATOM 611 O O . HIS A 1 73 ? -8.847 -5.784 -16.223 1.00 72.19 73 HIS A O 1
ATOM 617 N N . ILE A 1 74 ? -8.751 -7.380 -17.797 1.00 71.00 74 ILE A N 1
ATOM 618 C CA . ILE A 1 74 ? -8.740 -8.504 -16.886 1.00 71.00 74 ILE A CA 1
ATOM 619 C C . ILE A 1 74 ? -7.441 -8.441 -16.052 1.00 71.00 74 ILE A C 1
ATOM 621 O O . ILE A 1 74 ? -6.401 -8.110 -16.633 1.00 71.00 74 ILE A O 1
ATOM 625 N N . PRO A 1 75 ? -7.458 -8.793 -14.746 1.00 66.56 75 PRO A N 1
ATOM 626 C CA . PRO A 1 75 ? -6.256 -8.793 -13.925 1.00 66.56 75 PRO A CA 1
ATOM 627 C C . PRO A 1 75 ? -5.176 -9.649 -14.578 1.00 66.56 75 PRO A C 1
ATOM 629 O O . PRO A 1 75 ? -5.269 -10.873 -14.692 1.00 66.56 75 PRO A O 1
ATOM 632 N N . TYR A 1 76 ? -4.142 -8.975 -15.043 1.00 63.84 76 TYR A N 1
ATOM 633 C CA . TYR A 1 76 ? -2.917 -9.594 -15.494 1.00 63.84 76 TYR A CA 1
ATOM 634 C C . TYR A 1 76 ? -1.798 -9.084 -14.606 1.00 63.84 76 TYR A C 1
ATOM 636 O O . TYR A 1 76 ? -1.974 -8.100 -13.892 1.00 63.84 76 TYR A O 1
ATOM 644 N N . SER A 1 77 ? -0.648 -9.755 -14.617 1.00 57.66 77 SER A N 1
ATOM 645 C CA . SER A 1 77 ? 0.518 -9.305 -13.861 1.00 57.66 77 SER A CA 1
ATOM 646 C C . SER A 1 77 ? 1.040 -7.983 -14.446 1.00 57.66 77 SER A C 1
ATOM 648 O O . SER A 1 77 ? 2.022 -7.966 -15.198 1.00 57.66 77 SER A O 1
ATOM 650 N N . TRP A 1 78 ? 0.365 -6.872 -14.157 1.00 53.53 78 TRP A N 1
ATOM 651 C CA . TRP A 1 78 ? 0.851 -5.526 -14.401 1.00 53.53 78 TRP A CA 1
ATOM 652 C C . TRP A 1 78 ? 1.997 -5.313 -13.435 1.00 53.53 78 TRP A C 1
ATOM 654 O O . TRP A 1 78 ? 1.834 -4.910 -12.299 1.00 53.53 78 TRP A O 1
ATOM 664 N N . ALA A 1 79 ? 3.171 -5.675 -13.922 1.00 49.12 79 ALA A N 1
ATOM 665 C CA . ALA A 1 79 ? 4.451 -5.464 -13.297 1.00 49.12 79 ALA A CA 1
ATOM 666 C C . ALA A 1 79 ? 4.599 -5.958 -11.837 1.00 49.12 79 ALA A C 1
ATOM 668 O O . ALA A 1 79 ? 4.197 -5.307 -10.893 1.00 49.12 79 ALA A O 1
ATOM 669 N N . TRP A 1 80 ? 5.382 -7.022 -11.636 1.00 51.72 80 TRP A N 1
ATOM 670 C CA . TRP A 1 80 ? 6.354 -7.103 -10.527 1.00 51.72 80 TRP A CA 1
ATOM 671 C C . TRP A 1 80 ? 5.811 -7.261 -9.088 1.00 51.72 80 TRP A C 1
ATOM 673 O O . TRP A 1 80 ? 6.615 -7.528 -8.189 1.00 51.72 80 TRP A O 1
ATOM 683 N N . PHE A 1 81 ? 4.499 -7.155 -8.857 1.00 56.06 81 PHE A N 1
ATOM 684 C CA . PHE A 1 81 ? 3.945 -7.009 -7.509 1.00 56.06 81 PHE A CA 1
ATOM 685 C C . PHE A 1 81 ? 3.378 -8.282 -6.866 1.00 56.06 81 PHE A C 1
ATOM 687 O O . PHE A 1 81 ? 3.494 -8.409 -5.647 1.00 56.06 81 PHE A O 1
ATOM 694 N N . TYR A 1 82 ? 2.875 -9.270 -7.613 1.00 64.94 82 TYR A N 1
ATOM 695 C CA . TYR A 1 82 ? 2.267 -10.453 -6.983 1.00 64.94 82 TYR A CA 1
ATOM 696 C C . TYR A 1 82 ? 1.957 -11.589 -7.968 1.00 64.94 82 TYR A C 1
ATOM 698 O O . TYR A 1 82 ? 1.801 -11.357 -9.171 1.00 64.94 82 TYR A O 1
ATOM 706 N N . PRO A 1 83 ? 1.885 -12.844 -7.486 1.00 73.44 83 PRO A N 1
ATOM 707 C CA . PRO A 1 83 ? 1.496 -13.969 -8.318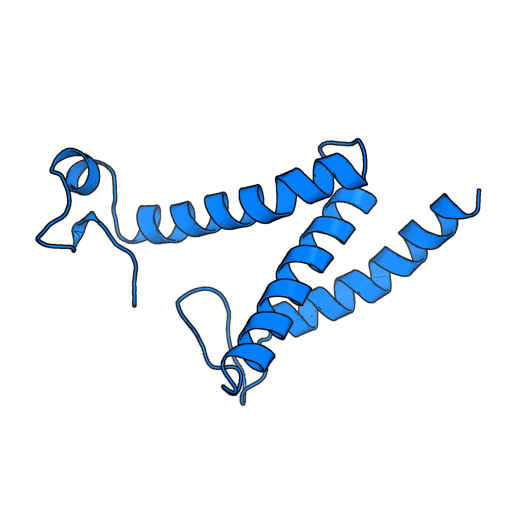 1.00 73.44 83 PRO A CA 1
ATOM 708 C C . PRO A 1 83 ? 0.023 -13.847 -8.724 1.00 73.44 83 PRO A C 1
ATOM 710 O O . PRO A 1 83 ? -0.863 -13.729 -7.880 1.00 73.44 83 PRO A O 1
ATOM 713 N N . VAL A 1 84 ? -0.227 -13.930 -10.029 1.00 77.50 84 VAL A N 1
ATOM 714 C CA . VAL A 1 84 ? -1.567 -14.089 -10.599 1.00 77.50 84 VAL A CA 1
ATOM 715 C C . VAL A 1 84 ? -1.726 -15.556 -10.985 1.00 77.50 84 VAL A C 1
ATOM 717 O O . VAL A 1 84 ? -0.959 -16.073 -11.799 1.00 77.50 84 VAL A O 1
ATOM 720 N N . TYR A 1 85 ? -2.703 -16.244 -10.401 1.00 81.75 85 TYR A N 1
ATOM 721 C CA . TYR A 1 85 ? -2.995 -17.646 -10.699 1.00 81.75 85 TYR A CA 1
ATOM 722 C C . TYR A 1 85 ? -4.339 -17.746 -11.409 1.00 81.75 85 TYR A C 1
ATOM 724 O O . TYR A 1 85 ? -5.357 -17.377 -10.834 1.00 81.75 85 TYR A O 1
ATOM 732 N N . PHE A 1 86 ? -4.350 -18.222 -12.661 1.00 83.19 86 PHE A N 1
ATOM 733 C CA . PHE A 1 86 ? -5.560 -18.260 -13.497 1.00 83.19 86 PHE A 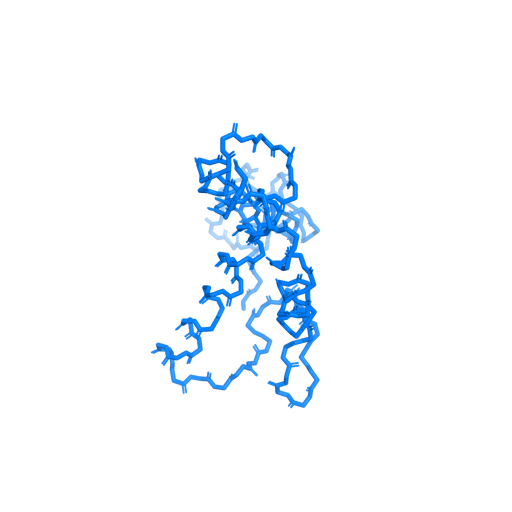CA 1
ATOM 734 C C . PHE A 1 86 ? -6.351 -16.950 -13.428 1.00 83.19 86 PHE A C 1
ATOM 736 O O . PHE A 1 86 ? -7.549 -16.964 -13.168 1.00 83.19 86 PHE A O 1
ATOM 743 N N . VAL A 1 87 ? -5.673 -15.818 -13.660 1.00 77.12 87 VAL A N 1
ATOM 744 C CA . VAL A 1 87 ? -6.318 -14.494 -13.716 1.00 77.12 87 VAL A CA 1
ATOM 745 C C . VAL A 1 87 ? -6.756 -13.949 -12.342 1.00 77.12 87 VAL A C 1
ATOM 747 O O . VAL A 1 87 ? -7.317 -12.865 -12.235 1.00 77.12 87 VAL A O 1
ATOM 750 N N . ILE A 1 88 ? -6.463 -14.668 -11.258 1.00 79.88 88 ILE A N 1
ATOM 751 C CA . ILE A 1 88 ? -6.767 -14.234 -9.895 1.00 79.88 88 ILE A CA 1
ATOM 752 C C . ILE A 1 88 ? -5.485 -13.681 -9.254 1.00 79.88 88 ILE A C 1
ATOM 754 O O . ILE A 1 88 ? -4.541 -14.454 -9.050 1.00 79.88 88 ILE A O 1
ATOM 758 N N . PRO A 1 89 ? -5.425 -12.380 -8.928 1.00 82.38 89 PRO A N 1
ATOM 759 C CA . PRO A 1 89 ? -4.328 -11.812 -8.155 1.00 82.38 89 PRO A CA 1
ATOM 760 C C . PRO A 1 89 ? -4.412 -12.313 -6.711 1.00 82.38 89 PRO A C 1
ATOM 762 O O . PRO A 1 89 ? -5.410 -12.144 -6.008 1.00 82.38 89 PRO A O 1
ATOM 765 N N . VAL A 1 90 ? -3.392 -13.067 -6.301 1.00 83.81 90 VAL A N 1
ATOM 766 C CA . VAL A 1 90 ? -3.405 -13.818 -5.036 1.00 83.81 90 VAL A CA 1
ATOM 767 C C . VAL A 1 90 ? -3.329 -12.887 -3.828 1.00 83.81 90 VAL A C 1
ATOM 769 O O . VAL A 1 90 ? -3.931 -13.162 -2.791 1.00 83.81 90 VAL A O 1
ATOM 772 N N . ASP A 1 91 ? -2.581 -11.801 -3.938 1.00 83.31 91 ASP A N 1
ATOM 773 C CA . ASP A 1 91 ? -2.421 -10.798 -2.892 1.00 83.31 91 ASP A CA 1
ATOM 774 C C . ASP A 1 91 ? -3.721 -10.031 -2.624 1.00 83.31 91 ASP A C 1
ATOM 776 O O . ASP A 1 91 ? -4.049 -9.844 -1.457 1.00 83.31 91 ASP A O 1
ATOM 780 N N . ASP A 1 92 ? -4.518 -9.708 -3.646 1.00 81.94 92 ASP A N 1
ATOM 781 C CA . ASP A 1 92 ? -5.842 -9.101 -3.472 1.00 81.94 92 ASP A CA 1
ATOM 782 C C . ASP A 1 92 ? -6.813 -10.037 -2.762 1.00 81.94 92 ASP A C 1
ATOM 784 O O . ASP A 1 92 ? -7.566 -9.624 -1.877 1.00 81.94 92 ASP A O 1
ATOM 788 N N . VAL A 1 93 ? -6.763 -11.336 -3.076 1.00 87.38 93 VAL A N 1
ATOM 789 C CA . VAL A 1 93 ? -7.532 -12.351 -2.340 1.00 87.38 93 VAL A CA 1
ATOM 790 C C . VAL A 1 93 ? -7.114 -12.372 -0.869 1.00 87.38 93 VAL A C 1
ATOM 792 O O . VAL A 1 93 ? -7.971 -12.371 0.021 1.00 87.38 93 VAL A O 1
ATOM 795 N N . ILE A 1 94 ? -5.808 -12.358 -0.591 1.00 88.88 94 ILE A N 1
ATOM 796 C CA . ILE A 1 94 ? -5.280 -12.285 0.778 1.00 88.88 94 ILE A CA 1
ATOM 797 C C . ILE A 1 94 ? -5.717 -10.977 1.453 1.00 88.88 94 ILE A C 1
ATOM 799 O O . ILE A 1 94 ? -6.188 -11.011 2.592 1.00 88.88 94 ILE A O 1
ATOM 803 N N . GLY A 1 95 ? -5.620 -9.844 0.760 1.00 89.25 95 GLY A N 1
ATOM 804 C CA . GLY A 1 95 ? -6.031 -8.521 1.223 1.00 89.25 95 GLY A CA 1
ATOM 805 C C . GLY A 1 95 ? -7.502 -8.502 1.617 1.00 89.25 95 GLY A C 1
ATOM 806 O O . GLY A 1 95 ? -7.836 -8.132 2.743 1.00 89.25 95 GLY A O 1
ATOM 807 N N . MET A 1 96 ? -8.380 -9.028 0.766 1.00 90.62 96 MET A N 1
ATOM 808 C CA . MET A 1 96 ? -9.813 -9.162 1.042 1.00 90.62 96 MET A CA 1
ATOM 809 C C . MET A 1 96 ? -10.098 -10.043 2.264 1.00 90.62 96 MET A C 1
ATOM 811 O O . MET A 1 96 ? -10.915 -9.679 3.117 1.00 90.62 96 MET A O 1
ATOM 815 N N . ILE A 1 97 ? -9.402 -11.175 2.408 1.00 92.62 97 ILE A N 1
ATOM 816 C CA . ILE A 1 97 ? -9.515 -12.034 3.598 1.00 92.62 97 ILE A CA 1
ATOM 817 C C . ILE A 1 97 ? -9.099 -11.261 4.857 1.00 92.62 97 ILE A C 1
ATOM 819 O O . ILE A 1 97 ? -9.826 -11.263 5.858 1.00 92.62 97 ILE A O 1
ATOM 823 N N . LEU A 1 98 ? -7.962 -10.561 4.813 1.00 92.06 98 LEU A N 1
ATOM 824 C CA . LEU A 1 98 ? -7.472 -9.747 5.926 1.00 92.06 98 LEU A CA 1
ATOM 825 C C . LEU A 1 98 ? -8.455 -8.627 6.277 1.00 92.06 98 LEU A C 1
ATOM 827 O O . LEU A 1 98 ? -8.751 -8.439 7.458 1.00 92.06 98 LEU A O 1
ATOM 831 N N . LEU A 1 99 ? -9.030 -7.942 5.287 1.00 93.62 99 LEU A N 1
ATOM 832 C CA . LEU A 1 99 ? -10.037 -6.898 5.489 1.00 93.62 99 LEU A CA 1
ATOM 833 C C . LEU A 1 99 ? -11.279 -7.421 6.205 1.00 93.62 99 LEU A C 1
ATOM 835 O O . LEU A 1 99 ? -11.781 -6.754 7.114 1.00 93.62 99 LEU A O 1
ATOM 839 N N . ILE A 1 100 ? -11.758 -8.614 5.849 1.00 92.56 100 ILE A N 1
ATOM 840 C CA . ILE A 1 100 ? -12.913 -9.245 6.501 1.00 92.56 100 ILE A CA 1
ATOM 841 C C . ILE A 1 100 ? -12.584 -9.606 7.954 1.00 92.56 100 ILE A C 1
ATOM 843 O O . ILE A 1 100 ? -13.376 -9.325 8.861 1.00 92.56 100 ILE A O 1
ATOM 847 N N . ILE A 1 101 ? -11.422 -10.219 8.196 1.00 91.94 101 ILE A N 1
ATOM 848 C CA . ILE A 1 101 ? -10.999 -10.657 9.536 1.00 91.94 101 ILE A CA 1
ATOM 849 C C . ILE A 1 101 ? -10.786 -9.452 10.458 1.00 91.94 101 ILE A C 1
ATOM 851 O O . ILE A 1 101 ? -11.303 -9.415 11.579 1.00 91.94 101 ILE A O 1
ATOM 855 N N . LEU A 1 102 ? -10.036 -8.457 9.990 1.00 91.00 102 LEU A N 1
ATOM 856 C CA . LEU A 1 102 ? -9.681 -7.268 10.758 1.00 91.00 102 LEU A CA 1
ATOM 857 C C . LEU A 1 102 ? -10.864 -6.303 10.891 1.00 91.00 102 LEU A C 1
ATOM 859 O O . LEU A 1 102 ? -11.079 -5.749 11.969 1.00 91.00 102 LEU A O 1
ATOM 863 N N . GLY A 1 103 ? -11.698 -6.168 9.858 1.00 86.69 103 GLY A N 1
ATOM 864 C CA . GLY A 1 103 ? -12.846 -5.259 9.848 1.00 86.69 103 GLY A CA 1
ATOM 865 C C . GLY A 1 103 ? -13.869 -5.569 10.941 1.00 86.69 103 GLY A C 1
ATOM 866 O O . GLY A 1 103 ? -14.467 -4.655 11.511 1.00 86.69 103 GLY A O 1
ATOM 867 N N . LYS A 1 104 ? -14.019 -6.846 11.322 1.00 78.69 104 LYS A N 1
ATOM 868 C CA . LYS A 1 104 ? -14.831 -7.241 12.487 1.00 78.69 104 LYS A CA 1
ATOM 869 C C . LYS A 1 104 ? -14.312 -6.619 13.787 1.00 78.69 104 LYS A C 1
ATOM 871 O O . LYS A 1 104 ? -15.114 -6.210 14.619 1.00 78.69 104 LYS A O 1
ATOM 876 N N . LYS A 1 105 ? -12.992 -6.510 13.956 1.00 78.38 105 LYS A N 1
ATOM 877 C CA . LYS A 1 105 ? -12.361 -5.927 15.151 1.00 78.38 105 LYS A CA 1
ATOM 878 C C . LYS A 1 105 ? -12.414 -4.397 15.139 1.00 78.38 105 LYS A C 1
ATOM 880 O O . LYS A 1 105 ? -12.726 -3.803 16.168 1.00 78.38 105 LYS A O 1
ATOM 885 N N . VAL A 1 106 ? -12.193 -3.776 13.978 1.00 77.44 106 VAL A N 1
ATOM 886 C CA . VAL A 1 106 ? -12.271 -2.312 13.798 1.00 77.44 106 VAL A CA 1
ATOM 887 C C . VAL A 1 106 ? -13.695 -1.798 14.068 1.00 77.44 106 VAL A C 1
ATOM 889 O O . VAL A 1 106 ? -13.888 -0.876 14.860 1.00 77.44 106 VAL A O 1
ATOM 892 N N . LYS A 1 107 ? -14.728 -2.447 13.504 1.00 67.69 107 LYS A N 1
ATOM 893 C CA . LYS A 1 107 ? -16.139 -2.046 13.696 1.00 67.69 107 LYS A CA 1
ATOM 894 C C . LYS A 1 107 ? -16.619 -2.140 15.146 1.00 67.69 107 LYS A C 1
ATOM 896 O O . LYS A 1 107 ? -17.452 -1.338 15.558 1.00 67.69 107 LYS A O 1
ATOM 901 N N . VAL A 1 108 ? -16.125 -3.107 15.921 1.00 60.78 108 VAL A N 1
ATOM 902 C CA . VAL A 1 108 ? -16.479 -3.252 17.347 1.00 60.78 108 VAL A CA 1
ATOM 903 C C . VAL A 1 108 ? -15.957 -2.075 18.171 1.00 60.78 108 VAL A C 1
ATOM 905 O O . VAL A 1 108 ? -16.619 -1.650 19.113 1.00 60.78 108 VAL A O 1
ATOM 908 N N . LYS A 1 109 ? -14.800 -1.522 17.801 1.00 59.66 109 LYS A N 1
ATOM 909 C CA . LYS A 1 109 ? -14.187 -0.385 18.488 1.00 59.66 109 LYS A CA 1
ATOM 910 C C . LYS A 1 109 ? -14.896 0.938 18.190 1.00 59.66 109 LYS A C 1
ATOM 912 O O . LYS A 1 109 ? -15.067 1.719 19.108 1.00 59.66 109 LYS A O 1
ATOM 917 N N . LEU A 1 110 ? -15.359 1.155 16.955 1.00 60.59 110 LEU A N 1
ATOM 918 C CA . LEU A 1 110 ? -16.133 2.351 16.569 1.00 60.59 110 LEU A CA 1
ATOM 919 C C . LEU A 1 110 ? -17.521 2.436 17.231 1.00 60.59 110 LEU A C 1
ATOM 921 O O . LEU A 1 110 ? -18.131 3.498 17.231 1.00 60.59 110 LEU A O 1
ATOM 925 N N . LYS A 1 111 ? -18.047 1.316 17.745 1.00 57.12 111 LYS A N 1
ATOM 926 C CA . LYS A 1 111 ? -19.340 1.254 18.448 1.00 57.12 111 LYS A CA 1
ATOM 927 C C . LYS A 1 111 ? -19.234 1.444 19.968 1.00 57.12 111 LYS A C 1
ATOM 929 O O . LYS A 1 111 ? -20.272 1.432 20.627 1.00 57.12 111 LYS A O 1
ATOM 934 N N . ARG A 1 112 ? -18.022 1.531 20.519 1.00 46.78 112 ARG A N 1
ATOM 935 C CA . ARG A 1 112 ? -17.762 1.830 21.934 1.00 46.78 112 ARG A CA 1
ATOM 936 C C . ARG A 1 112 ? -17.391 3.294 22.083 1.00 46.78 112 ARG A C 1
ATOM 938 O O . ARG A 1 112 ? -17.774 3.852 23.128 1.00 46.78 112 ARG A O 1
#

pLDDT: mean 82.91, std 11.85, range [46.78, 96.25]

Sequence (112 aa):
MVWDPSQTPNSPVWMKEIFTPEVSLYFYRILYVLLFGFPSYLASGKLLSLDTIWYLIYGSTMEDIVYWILDLHIPYSWAWFYPVYFVIPVDDVIGMILLIILGKKVKVKLKR

Foldseek 3Di:
DQPWLLPDPPHDPVSVVPTDSVNSLVVVVVVLCCVQQVVLCVVVVHSDDLSSVLSSLVVSLVVLVVVCVVVVHQQDCPDDDADQDPSRGVVSVVSVVSNVVSVVVVVVVVVD

Radius of gyration: 17.09 Å; chains: 1; bounding box: 44×29×43 Å

Organism: NCBI:txid2049879

Secondary structure (DSSP, 8-state):
----TTT-TTS-HHHHHH--HHHHHHHHHHHHHHHHHHHHHHHHTSSSSHHHHHHHHHHHHHHHHHHHHHHT------SSS--EETTEEHHHHHHHHHHHHHHHHHHHHHT-